Protein AF-A0A5J4PN89-F1 (afdb_monomer_lite)

Sequence (66 aa):
MLKILFFYIVMAVGLVFTAQAAEETRLLRFPATNGNEIVFTYAGDLYKVSVNGGEAIRLTSHVGNE

Radius of gyration: 21.68 Å; chains: 1; bounding box: 27×63×26 Å

Structure (mmCIF, N/CA/C/O backbone):
data_AF-A0A5J4PN89-F1
#
_entry.id   AF-A0A5J4PN89-F1
#
loop_
_atom_site.group_PDB
_atom_site.id
_atom_site.type_symbol
_atom_site.label_atom_id
_atom_site.label_alt_id
_atom_site.label_comp_id
_atom_site.label_asym_id
_atom_site.label_entity_id
_atom_site.label_seq_id
_atom_site.pdbx_PDB_ins_code
_atom_site.Cartn_x
_atom_site.Cartn_y
_atom_site.Cartn_z
_atom_site.occupancy
_atom_site.B_iso_or_equiv
_atom_site.auth_seq_id
_atom_site.auth_comp_id
_atom_site.auth_asym_id
_atom_site.auth_atom_id
_atom_site.pdbx_PDB_model_num
ATOM 1 N N . MET A 1 1 ? 6.626 52.456 5.427 1.00 72.88 1 MET A N 1
ATOM 2 C CA . MET A 1 1 ? 7.629 51.372 5.307 1.00 72.88 1 MET A CA 1
ATOM 3 C C . MET A 1 1 ? 7.214 50.122 6.086 1.00 72.88 1 MET A C 1
ATOM 5 O O . MET A 1 1 ? 7.095 49.075 5.469 1.00 72.88 1 MET A O 1
ATOM 9 N N . LEU A 1 2 ? 6.864 50.223 7.377 1.00 77.31 2 LEU A N 1
ATOM 10 C CA . LEU A 1 2 ? 6.457 49.066 8.201 1.00 77.31 2 LEU A CA 1
ATOM 11 C C . LEU A 1 2 ? 5.247 48.270 7.659 1.00 77.31 2 LEU A C 1
ATOM 13 O O . LEU A 1 2 ? 5.246 47.048 7.698 1.00 77.31 2 LEU A O 1
ATOM 17 N N . LYS A 1 3 ? 4.246 48.949 7.084 1.00 77.75 3 LYS A N 1
ATOM 18 C CA . LYS A 1 3 ? 3.048 48.310 6.497 1.00 77.75 3 LYS A CA 1
ATOM 19 C C . LYS A 1 3 ? 3.355 47.456 5.260 1.00 77.75 3 LYS A C 1
ATOM 21 O O . LYS A 1 3 ? 2.721 46.434 5.046 1.00 77.75 3 LYS A O 1
ATOM 26 N N . ILE A 1 4 ? 4.343 47.879 4.471 1.00 83.12 4 ILE A N 1
ATOM 27 C CA . ILE A 1 4 ? 4.809 47.155 3.282 1.00 83.12 4 ILE A CA 1
ATOM 28 C C . ILE A 1 4 ? 5.576 45.903 3.716 1.00 83.12 4 ILE A C 1
ATOM 30 O O . ILE A 1 4 ? 5.329 44.824 3.195 1.00 83.12 4 ILE A O 1
ATOM 34 N N . LEU A 1 5 ? 6.433 46.026 4.735 1.00 84.81 5 LEU A N 1
ATOM 35 C CA . LEU A 1 5 ? 7.133 44.880 5.315 1.00 84.81 5 LEU A CA 1
ATOM 36 C C . LEU A 1 5 ? 6.150 43.857 5.906 1.00 84.81 5 LEU A C 1
ATOM 38 O O . LEU A 1 5 ? 6.296 42.664 5.673 1.00 84.81 5 LEU A O 1
ATOM 42 N N . PHE A 1 6 ? 5.111 44.326 6.603 1.00 87.25 6 PHE A N 1
ATOM 43 C CA . PHE A 1 6 ? 4.054 43.464 7.133 1.00 87.25 6 PHE A CA 1
ATOM 44 C C . PHE A 1 6 ? 3.303 42.717 6.022 1.00 87.25 6 PHE A C 1
ATOM 46 O O . PHE A 1 6 ? 3.078 41.517 6.134 1.00 87.25 6 PHE A O 1
ATOM 53 N N . PHE A 1 7 ? 2.979 43.400 4.921 1.00 86.12 7 PHE A N 1
ATOM 54 C CA .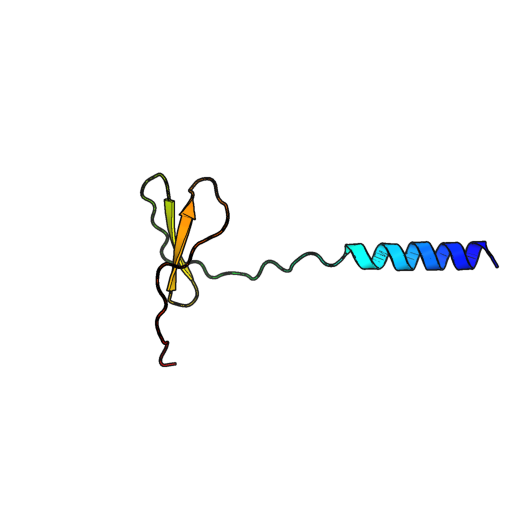 PHE A 1 7 ? 2.340 42.777 3.762 1.00 86.12 7 PHE A CA 1
ATOM 55 C C . PHE A 1 7 ? 3.208 41.666 3.151 1.00 86.12 7 PHE A C 1
ATOM 57 O O . PHE A 1 7 ? 2.711 40.569 2.903 1.00 86.12 7 PHE A O 1
ATOM 64 N N . TYR A 1 8 ? 4.514 41.904 2.989 1.00 86.25 8 TYR A N 1
ATOM 65 C CA . TYR A 1 8 ? 5.439 40.883 2.490 1.00 86.25 8 TYR A CA 1
ATOM 66 C C . TYR A 1 8 ? 5.603 39.698 3.451 1.00 86.25 8 TYR A C 1
ATOM 68 O O . TYR A 1 8 ? 5.697 38.562 2.993 1.00 86.25 8 TYR A O 1
ATOM 76 N N . ILE A 1 9 ? 5.574 39.929 4.768 1.00 86.19 9 ILE A N 1
ATOM 77 C CA . ILE A 1 9 ? 5.619 38.854 5.772 1.00 86.19 9 ILE A CA 1
ATOM 78 C C . ILE A 1 9 ? 4.360 37.982 5.690 1.00 86.19 9 ILE A C 1
ATOM 80 O O . ILE A 1 9 ? 4.468 36.759 5.648 1.00 86.19 9 ILE A O 1
ATOM 84 N N . VAL A 1 10 ? 3.170 38.587 5.612 1.00 85.06 10 VAL A N 1
ATOM 85 C CA . VAL A 1 10 ? 1.906 37.838 5.488 1.00 85.06 10 VAL A CA 1
ATOM 86 C C . VAL A 1 10 ? 1.874 37.027 4.190 1.00 85.06 10 VAL A C 1
ATOM 88 O O . VAL A 1 10 ? 1.485 35.859 4.202 1.00 85.06 10 VAL A O 1
ATOM 91 N N . MET A 1 11 ? 2.341 37.609 3.082 1.00 82.19 11 MET A N 1
ATOM 92 C CA . MET A 1 11 ? 2.410 36.920 1.793 1.00 82.19 11 MET A CA 1
ATOM 93 C C . MET A 1 11 ? 3.395 35.737 1.817 1.00 82.19 11 MET A C 1
ATOM 95 O O . MET A 1 11 ? 3.084 34.672 1.288 1.00 82.19 11 MET A O 1
ATOM 99 N N . ALA A 1 12 ? 4.551 35.895 2.470 1.00 78.56 12 ALA A N 1
ATOM 100 C CA . ALA A 1 12 ? 5.544 34.831 2.612 1.00 78.56 12 ALA A CA 1
ATOM 101 C C . ALA A 1 12 ? 5.032 33.661 3.468 1.00 78.56 12 ALA A C 1
ATOM 103 O O . ALA A 1 12 ? 5.261 32.504 3.122 1.00 78.56 12 ALA A O 1
ATOM 104 N N . VAL A 1 13 ? 4.296 33.943 4.549 1.00 77.12 13 VAL A N 1
ATOM 105 C CA . VAL A 1 13 ? 3.703 32.904 5.410 1.00 77.12 13 VAL A CA 1
ATOM 106 C C . VAL A 1 13 ? 2.607 32.123 4.676 1.00 77.12 13 VAL A C 1
ATOM 108 O O . VAL A 1 13 ? 2.531 30.905 4.820 1.00 77.12 13 VAL A O 1
ATOM 111 N N . GLY A 1 14 ? 1.796 32.785 3.844 1.00 73.75 14 GLY A N 1
ATOM 112 C CA . GLY A 1 14 ? 0.718 32.131 3.090 1.00 73.75 14 GLY A CA 1
ATOM 113 C C . GLY A 1 14 ? 1.190 31.078 2.076 1.00 73.75 14 GLY A C 1
ATOM 114 O O . GLY A 1 14 ? 0.483 30.102 1.839 1.00 73.75 14 GLY A O 1
ATOM 115 N N . LEU A 1 15 ? 2.395 31.227 1.514 1.00 68.19 15 LEU A N 1
ATOM 116 C CA . LEU A 1 15 ? 2.937 30.301 0.506 1.00 68.19 15 LEU A CA 1
ATOM 117 C C . LEU A 1 15 ? 3.319 28.928 1.083 1.00 68.19 15 LEU A C 1
ATOM 119 O O . LEU A 1 15 ? 3.251 27.926 0.372 1.00 68.19 15 LEU A O 1
ATOM 123 N N . VAL A 1 16 ? 3.671 28.858 2.371 1.00 68.94 16 VAL A N 1
ATOM 124 C CA . VAL A 1 16 ? 4.164 27.627 3.018 1.00 68.94 16 VAL A CA 1
ATOM 125 C C . VAL A 1 16 ? 3.045 26.592 3.226 1.00 68.94 16 VAL A C 1
ATOM 127 O O . VAL A 1 16 ? 3.311 25.396 3.284 1.00 68.94 16 VAL A O 1
ATOM 130 N N . PHE A 1 17 ? 1.779 27.020 3.263 1.00 64.75 17 PHE A N 1
ATOM 131 C CA . PHE A 1 17 ? 0.630 26.143 3.537 1.00 64.75 17 PHE A CA 1
ATOM 132 C C . PHE A 1 17 ? 0.102 25.368 2.320 1.00 64.75 17 PHE A C 1
ATOM 134 O O . PHE A 1 17 ? -0.839 24.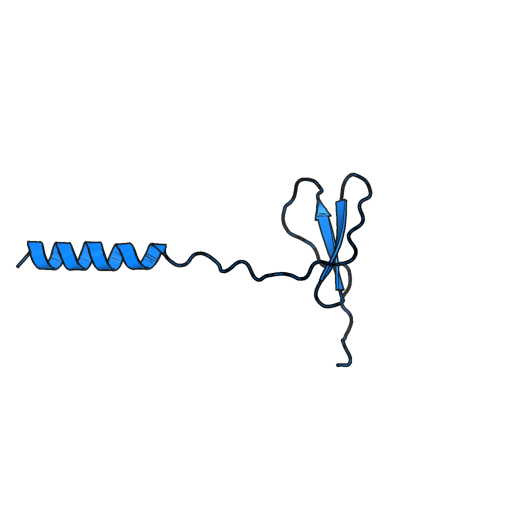593 2.460 1.00 64.75 17 PHE A O 1
ATOM 141 N N . THR A 1 18 ? 0.681 25.550 1.129 1.00 63.53 18 THR A N 1
ATOM 142 C CA . THR A 1 18 ? 0.154 24.949 -0.116 1.00 63.53 18 THR A CA 1
ATOM 143 C C . THR A 1 18 ? 0.818 23.633 -0.523 1.00 63.53 18 THR A C 1
ATOM 145 O O . THR A 1 18 ? 0.449 23.050 -1.541 1.00 63.53 18 THR A O 1
ATOM 148 N N . ALA A 1 19 ? 1.752 23.111 0.278 1.00 61.03 19 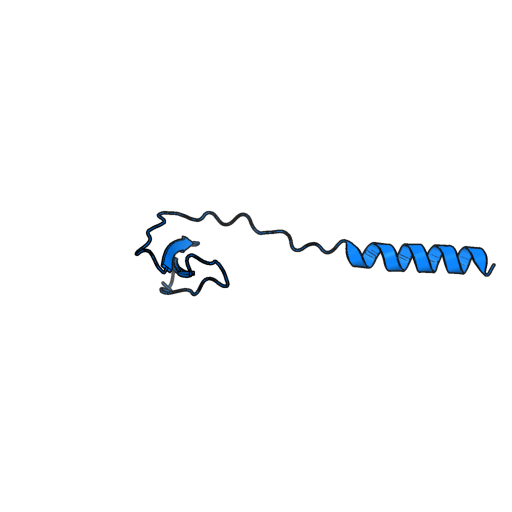ALA A N 1
ATOM 149 C CA . ALA A 1 19 ? 2.346 21.793 0.061 1.00 61.03 19 ALA A CA 1
ATOM 150 C C . ALA A 1 19 ? 1.389 20.677 0.522 1.00 61.03 19 ALA A C 1
ATOM 152 O O . ALA A 1 19 ? 1.633 19.982 1.507 1.00 61.03 19 ALA A O 1
ATOM 153 N N . GLN A 1 20 ? 0.267 20.523 -0.178 1.00 63.16 20 GLN A N 1
ATOM 154 C CA . GLN A 1 20 ? -0.603 19.367 -0.015 1.00 63.16 20 GLN A CA 1
ATOM 155 C C . GLN A 1 20 ? 0.062 18.186 -0.730 1.00 63.16 20 GLN A C 1
ATOM 157 O O . GLN A 1 20 ? 0.416 18.295 -1.904 1.00 63.16 20 GLN A O 1
ATOM 162 N N . ALA A 1 21 ? 0.289 17.083 -0.013 1.00 64.44 21 ALA A N 1
ATOM 163 C CA . ALA A 1 21 ? 0.861 15.875 -0.593 1.00 64.44 21 ALA A CA 1
ATOM 164 C C . ALA A 1 21 ? 0.007 15.450 -1.795 1.00 64.44 21 ALA A C 1
ATOM 166 O O . ALA A 1 21 ? -1.190 15.199 -1.650 1.00 64.44 21 ALA A O 1
ATOM 167 N N . ALA A 1 22 ? 0.611 15.417 -2.984 1.00 61.69 22 ALA A N 1
ATOM 168 C CA . ALA A 1 22 ? -0.033 14.848 -4.153 1.00 61.69 22 ALA A CA 1
ATOM 169 C C . ALA A 1 22 ? -0.266 13.366 -3.855 1.00 61.69 22 ALA A C 1
ATOM 171 O O . ALA A 1 22 ? 0.687 12.602 -3.699 1.00 61.69 22 ALA A O 1
ATOM 172 N N . GLU A 1 23 ? -1.528 12.976 -3.707 1.00 65.81 23 GLU A N 1
ATOM 173 C CA . GLU A 1 23 ? -1.873 11.573 -3.556 1.00 65.81 23 GLU A CA 1
ATOM 174 C C . GLU A 1 23 ? -1.551 10.897 -4.893 1.00 65.81 23 GLU A C 1
ATOM 176 O O . GLU A 1 23 ? -2.224 11.122 -5.902 1.00 65.81 23 GLU A O 1
ATOM 181 N N . GLU A 1 24 ? -0.448 10.147 -4.940 1.00 69.06 24 GLU A N 1
ATOM 182 C CA . GLU A 1 24 ? -0.111 9.368 -6.126 1.00 69.06 24 GLU A CA 1
ATOM 183 C C . GLU A 1 24 ? -1.307 8.486 -6.477 1.00 69.06 24 GLU A C 1
ATOM 185 O O . GLU A 1 24 ? -1.821 7.745 -5.635 1.00 69.06 24 GLU A O 1
ATOM 190 N N . THR A 1 25 ? -1.758 8.555 -7.730 1.00 72.06 25 THR A N 1
ATOM 191 C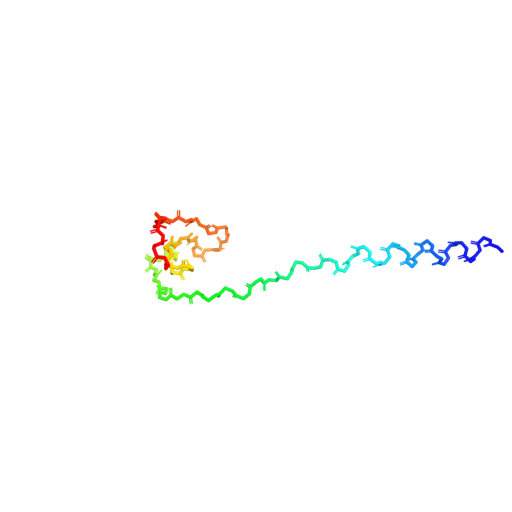 CA . THR A 1 25 ? -2.825 7.676 -8.205 1.00 72.06 25 THR A CA 1
ATOM 192 C C . THR A 1 25 ? -2.287 6.251 -8.251 1.00 72.06 25 THR A C 1
ATOM 194 O O . THR A 1 25 ? -1.653 5.830 -9.219 1.00 72.06 25 THR A O 1
ATOM 197 N N . ARG A 1 26 ? -2.510 5.494 -7.176 1.00 79.12 26 ARG A N 1
ATOM 198 C CA . ARG A 1 26 ? -2.098 4.094 -7.097 1.00 79.12 26 ARG A CA 1
ATOM 199 C C . ARG A 1 26 ? -3.086 3.243 -7.879 1.00 79.12 26 ARG A C 1
ATOM 201 O O . ARG A 1 26 ? -4.275 3.211 -7.569 1.00 79.12 26 ARG A O 1
ATOM 208 N N . LEU A 1 27 ? -2.590 2.507 -8.871 1.00 84.44 27 LEU A N 1
ATOM 209 C CA . LEU A 1 27 ? -3.400 1.524 -9.586 1.00 84.44 27 LEU A CA 1
ATOM 210 C C . LEU A 1 27 ? -3.530 0.248 -8.743 1.00 84.44 27 LEU A C 1
ATOM 212 O O . LEU A 1 27 ? -2.792 -0.721 -8.933 1.00 84.44 27 LEU A O 1
ATOM 216 N N . LEU A 1 28 ? -4.450 0.272 -7.782 1.00 90.69 28 LEU A N 1
ATOM 217 C CA . LEU A 1 28 ? -4.753 -0.864 -6.914 1.00 90.69 28 LEU A CA 1
ATOM 218 C C . LEU A 1 28 ? -5.556 -1.906 -7.696 1.00 90.69 28 LEU A C 1
ATOM 220 O O . LEU A 1 28 ? -6.573 -1.579 -8.311 1.00 90.69 28 LEU A O 1
ATOM 224 N N . ARG A 1 29 ? -5.103 -3.163 -7.698 1.00 93.12 29 ARG A N 1
ATOM 225 C CA . ARG A 1 29 ? -5.733 -4.237 -8.484 1.00 93.12 29 ARG A CA 1
ATOM 226 C C . ARG A 1 29 ? -6.004 -5.476 -7.644 1.00 93.12 29 ARG A C 1
ATOM 228 O O . ARG A 1 29 ? -5.299 -5.743 -6.678 1.00 93.12 29 ARG A O 1
ATOM 235 N N . PHE A 1 30 ? -7.010 -6.240 -8.065 1.00 95.75 30 PHE A N 1
ATOM 236 C CA . PHE A 1 30 ? -7.365 -7.548 -7.502 1.00 95.75 30 PHE A CA 1
ATOM 237 C C . PHE A 1 30 ? -7.571 -7.542 -5.972 1.00 95.75 30 PHE A C 1
ATOM 239 O O . PHE A 1 30 ? -6.902 -8.299 -5.270 1.00 95.75 30 PHE A O 1
ATOM 246 N N . PRO A 1 31 ? -8.453 -6.678 -5.427 1.00 96.44 31 PRO A N 1
ATOM 247 C CA . PRO A 1 31 ? -8.704 -6.664 -3.994 1.00 96.44 31 PRO A CA 1
ATOM 248 C C . PRO A 1 31 ? -9.437 -7.934 -3.537 1.00 96.44 31 PRO A C 1
ATOM 250 O O . PRO A 1 31 ? -10.339 -8.426 -4.216 1.00 96.44 31 PRO A O 1
ATOM 253 N N . ALA A 1 32 ? -9.089 -8.416 -2.348 1.00 97.94 32 ALA A N 1
ATOM 254 C CA . ALA A 1 32 ? -9.785 -9.468 -1.615 1.00 97.94 32 ALA A CA 1
ATOM 255 C C . ALA A 1 32 ? -9.819 -9.125 -0.118 1.00 97.94 32 ALA A C 1
ATOM 257 O O . ALA A 1 32 ? -8.965 -8.391 0.375 1.00 97.94 32 ALA A O 1
ATOM 258 N N . THR A 1 33 ? -10.789 -9.654 0.627 1.00 97.62 33 THR A N 1
ATOM 259 C CA . THR A 1 33 ? -10.884 -9.446 2.079 1.00 97.62 33 THR A CA 1
ATOM 260 C C . THR A 1 33 ? -11.331 -10.711 2.797 1.00 97.62 33 THR A C 1
ATOM 262 O O . THR A 1 33 ? -12.079 -11.515 2.242 1.00 97.62 33 THR A O 1
ATOM 265 N N . ASN A 1 34 ? -10.880 -10.871 4.041 1.00 96.81 34 ASN A N 1
ATOM 266 C CA . ASN A 1 34 ? -11.353 -11.900 4.970 1.00 96.81 34 ASN A CA 1
ATOM 267 C C . ASN A 1 34 ? -12.317 -11.349 6.044 1.00 96.81 34 ASN A C 1
ATOM 269 O O . ASN A 1 34 ? -12.670 -12.080 6.962 1.00 96.81 34 ASN A O 1
ATOM 273 N N . GLY A 1 35 ? -12.718 -10.073 5.956 1.00 97.12 35 GLY A N 1
ATOM 274 C CA . GLY A 1 35 ? -13.548 -9.384 6.953 1.00 97.12 35 GLY A CA 1
ATOM 275 C C . GLY A 1 35 ? -12.768 -8.554 7.983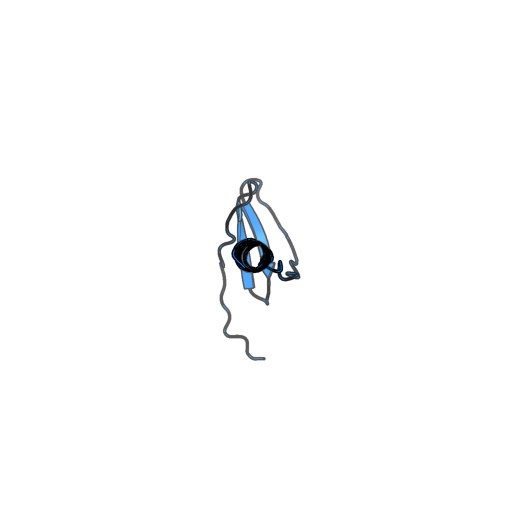 1.00 97.12 35 GLY A C 1
ATOM 276 O O . GLY A 1 35 ? -13.351 -7.671 8.606 1.00 97.12 35 GLY A O 1
ATOM 277 N N . ASN A 1 36 ? -11.456 -8.768 8.122 1.00 97.75 36 ASN A N 1
ATOM 278 C CA . ASN A 1 36 ? -10.581 -8.020 9.037 1.00 97.75 36 ASN A CA 1
ATOM 279 C C . ASN A 1 36 ? -9.466 -7.263 8.302 1.00 97.75 36 ASN A C 1
ATOM 281 O O . ASN A 1 36 ? -9.075 -6.169 8.710 1.00 97.75 36 ASN A O 1
ATOM 285 N N . GLU A 1 37 ? -8.968 -7.826 7.205 1.00 98.19 37 GLU A N 1
ATOM 286 C CA . GLU A 1 37 ? -7.916 -7.253 6.369 1.00 98.19 37 GLU A CA 1
ATOM 287 C C . GLU A 1 37 ? -8.365 -7.215 4.901 1.00 98.19 37 GLU A C 1
ATOM 289 O O . GLU A 1 37 ? -9.179 -8.030 4.451 1.00 98.19 37 GLU A O 1
ATOM 294 N N . ILE A 1 38 ? -7.815 -6.269 4.147 1.00 98.06 38 ILE A N 1
ATOM 295 C CA . ILE A 1 38 ? -7.917 -6.160 2.693 1.00 98.06 38 ILE A CA 1
ATOM 296 C C . ILE A 1 38 ? -6.533 -6.465 2.125 1.00 98.06 38 ILE A C 1
ATOM 298 O O . ILE A 1 38 ? -5.551 -5.849 2.537 1.00 98.06 38 ILE A O 1
ATOM 302 N N . VAL A 1 39 ? -6.461 -7.388 1.172 1.00 97.56 39 VAL A N 1
ATOM 303 C CA . VAL A 1 39 ? -5.260 -7.704 0.392 1.00 97.56 39 VAL A CA 1
ATOM 304 C C . VAL A 1 39 ? -5.469 -7.217 -1.036 1.00 97.56 39 VAL A C 1
ATOM 306 O O . VAL A 1 39 ? -6.545 -7.407 -1.597 1.00 97.56 39 VAL A O 1
ATOM 309 N N . PHE A 1 40 ? -4.462 -6.589 -1.633 1.00 96.38 40 PHE A N 1
ATOM 310 C CA . PHE A 1 40 ? -4.513 -6.090 -3.009 1.00 96.38 40 PHE A CA 1
ATOM 311 C C . PHE A 1 40 ? -3.123 -6.108 -3.652 1.00 96.38 40 PHE A C 1
ATOM 313 O O . PHE A 1 40 ? -2.109 -6.246 -2.970 1.00 96.38 40 PHE A O 1
ATOM 320 N N . THR A 1 41 ? -3.073 -5.954 -4.974 1.00 95.19 41 THR A N 1
ATOM 321 C CA . THR A 1 41 ? -1.825 -5.830 -5.737 1.00 95.19 41 THR A CA 1
ATOM 322 C C . THR A 1 41 ? -1.518 -4.365 -6.043 1.00 95.19 41 THR A C 1
ATOM 324 O O . THR A 1 41 ? -2.390 -3.638 -6.530 1.00 95.19 41 THR A O 1
ATOM 327 N N . TYR A 1 42 ? -0.270 -3.951 -5.828 1.00 92.12 42 TYR A N 1
ATOM 328 C CA . TYR A 1 42 ? 0.270 -2.648 -6.220 1.00 92.12 42 TYR A CA 1
ATOM 329 C C . TYR A 1 42 ? 1.706 -2.817 -6.725 1.00 92.12 42 TYR A C 1
ATOM 331 O O . TYR A 1 42 ? 2.498 -3.514 -6.104 1.00 92.12 42 TYR A O 1
ATOM 339 N N . ALA A 1 43 ? 2.028 -2.212 -7.874 1.00 90.00 43 ALA A N 1
ATOM 340 C CA . ALA A 1 43 ? 3.354 -2.301 -8.502 1.00 90.00 43 ALA A CA 1
ATOM 341 C C . ALA A 1 43 ? 3.907 -3.742 -8.659 1.00 90.00 43 ALA A C 1
ATOM 343 O O . ALA A 1 43 ? 5.109 -3.954 -8.630 1.00 90.00 43 ALA A O 1
ATOM 344 N N . GLY A 1 44 ? 3.024 -4.736 -8.830 1.00 89.81 44 GLY A N 1
ATOM 345 C CA . GLY A 1 44 ? 3.402 -6.150 -8.978 1.00 89.81 44 GLY A CA 1
ATOM 346 C C . GLY A 1 44 ? 3.540 -6.925 -7.663 1.00 89.81 44 GLY A C 1
ATOM 347 O O . GLY A 1 44 ? 3.621 -8.149 -7.703 1.00 89.81 44 GLY A O 1
ATOM 348 N N . ASP A 1 45 ? 3.476 -6.249 -6.517 1.00 92.38 45 ASP A N 1
ATOM 349 C CA . ASP A 1 45 ? 3.564 -6.860 -5.193 1.00 92.38 45 ASP A CA 1
ATOM 350 C C . ASP A 1 45 ? 2.206 -6.909 -4.483 1.00 92.38 45 ASP A C 1
ATOM 352 O O . ASP A 1 45 ? 1.310 -6.093 -4.728 1.00 92.38 45 ASP A O 1
ATOM 356 N N . LEU A 1 46 ? 2.064 -7.861 -3.560 1.00 94.94 46 LEU A N 1
ATOM 357 C CA . LEU A 1 46 ? 0.926 -7.944 -2.653 1.00 94.94 46 LEU A CA 1
ATOM 358 C C . LEU A 1 46 ? 1.121 -7.019 -1.457 1.00 94.94 46 LEU A C 1
ATOM 360 O O . LEU A 1 46 ? 2.185 -6.979 -0.836 1.00 94.94 46 LEU A O 1
ATOM 364 N N . TYR A 1 47 ? 0.044 -6.340 -1.093 1.00 96.50 47 TYR A N 1
ATOM 365 C CA . TYR A 1 47 ? -0.060 -5.485 0.080 1.00 96.50 47 TYR A CA 1
ATOM 366 C C . TYR A 1 47 ? -1.272 -5.889 0.906 1.00 96.50 47 TYR A C 1
ATOM 368 O O . TYR A 1 47 ? -2.249 -6.413 0.365 1.00 96.50 47 TYR A O 1
ATOM 376 N N . LYS A 1 48 ? -1.223 -5.604 2.208 1.00 97.50 48 LYS A N 1
ATOM 377 C CA . LYS A 1 48 ? -2.371 -5.737 3.104 1.00 97.50 48 LYS A CA 1
ATOM 378 C C . LYS A 1 48 ? -2.603 -4.499 3.954 1.00 97.50 48 LYS A C 1
ATOM 380 O O . LYS A 1 48 ? -1.654 -3.818 4.327 1.00 97.50 48 LYS A O 1
ATOM 385 N N . VAL A 1 49 ? -3.855 -4.246 4.308 1.00 97.88 49 VAL A N 1
ATOM 386 C CA . VAL A 1 49 ? -4.271 -3.174 5.223 1.00 97.88 49 VAL A CA 1
AT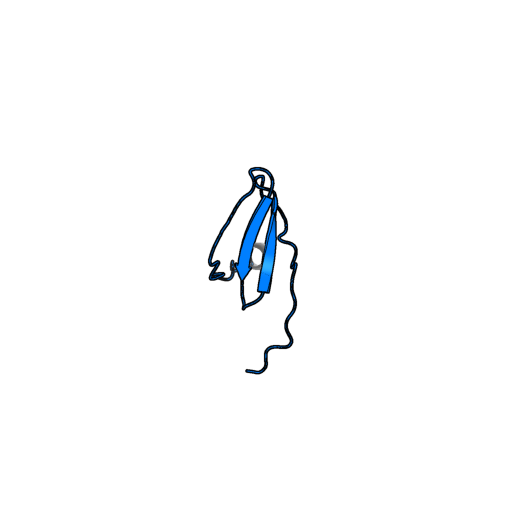OM 387 C C . VAL A 1 49 ? -5.476 -3.638 6.043 1.00 97.88 49 VAL A C 1
ATOM 389 O O . VAL A 1 49 ? -6.219 -4.515 5.608 1.00 97.88 49 VAL A O 1
ATOM 392 N N . SER A 1 50 ? -5.682 -3.076 7.233 1.00 98.25 50 SER A N 1
ATOM 393 C CA . SER A 1 50 ? -6.905 -3.310 8.014 1.00 98.25 50 SER A CA 1
ATOM 394 C C . SER A 1 50 ? -8.143 -2.806 7.264 1.00 98.25 50 SER A C 1
ATOM 396 O O . SER A 1 50 ? -8.080 -1.788 6.573 1.00 98.25 50 SER A O 1
ATOM 398 N N . VAL A 1 51 ? -9.295 -3.462 7.445 1.00 97.44 51 VAL A N 1
ATOM 399 C CA . VAL A 1 51 ? -10.590 -2.964 6.925 1.00 97.44 51 VAL A CA 1
ATOM 400 C C . VAL A 1 51 ? -10.976 -1.599 7.499 1.00 97.44 51 VAL A C 1
ATOM 402 O O . VAL A 1 51 ? -11.728 -0.861 6.872 1.00 97.44 51 VAL A O 1
ATOM 405 N N . ASN A 1 52 ? -10.425 -1.234 8.660 1.00 97.75 52 ASN A N 1
ATOM 406 C CA . ASN A 1 52 ? -10.608 0.087 9.266 1.00 97.75 52 ASN A CA 1
ATOM 407 C C . ASN A 1 52 ? -9.651 1.149 8.685 1.00 97.75 52 ASN A C 1
ATOM 409 O O . ASN A 1 52 ? -9.612 2.275 9.177 1.00 97.75 52 ASN A O 1
ATOM 413 N N . GLY A 1 53 ? -8.866 0.800 7.660 1.00 93.38 53 GLY A N 1
ATOM 414 C CA . GLY A 1 53 ? -7.846 1.655 7.062 1.00 93.38 53 GLY A CA 1
ATOM 415 C C . GLY A 1 53 ? -6.518 1.640 7.823 1.00 93.38 53 GLY A C 1
ATOM 416 O O . GLY A 1 53 ? -6.272 0.790 8.681 1.00 93.38 53 GLY A O 1
ATOM 417 N N . GLY A 1 54 ? -5.644 2.586 7.480 1.00 94.25 54 GLY A N 1
ATOM 418 C CA . GLY A 1 54 ? -4.295 2.711 8.031 1.00 94.25 54 GLY A CA 1
ATOM 419 C C . GLY A 1 54 ? -3.206 2.490 6.984 1.00 94.25 54 GLY A C 1
ATOM 420 O O . GLY A 1 54 ? -3.451 2.564 5.780 1.00 94.25 54 GLY A O 1
ATOM 421 N N . GLU A 1 55 ? -1.989 2.240 7.456 1.00 94.75 55 GLU A N 1
ATOM 422 C CA . GLU A 1 55 ? -0.829 2.009 6.597 1.00 94.75 55 GLU A CA 1
ATOM 423 C C . GLU A 1 55 ? -0.871 0.606 5.975 1.00 94.75 55 GLU A C 1
ATOM 425 O O . GLU A 1 55 ? -1.081 -0.395 6.665 1.00 94.75 55 GLU A O 1
ATOM 430 N N . ALA A 1 56 ? -0.669 0.531 4.658 1.00 95.38 56 ALA A N 1
ATOM 431 C CA . ALA A 1 56 ? -0.592 -0.736 3.947 1.00 95.38 56 ALA A CA 1
ATOM 432 C C . ALA A 1 56 ? 0.809 -1.350 4.073 1.00 95.38 56 ALA A C 1
ATOM 434 O O . ALA A 1 56 ? 1.815 -0.712 3.771 1.00 95.38 56 ALA A O 1
ATOM 435 N N . ILE A 1 57 ? 0.867 -2.623 4.449 1.00 95.62 57 ILE A N 1
ATOM 436 C CA . ILE A 1 57 ? 2.105 -3.379 4.637 1.00 95.62 57 ILE A CA 1
ATOM 437 C C . ILE A 1 57 ? 2.347 -4.252 3.408 1.00 95.62 57 ILE A C 1
ATOM 439 O O . ILE A 1 57 ? 1.466 -5.010 2.994 1.00 95.62 57 ILE A O 1
ATOM 443 N N . ARG A 1 58 ? 3.553 -4.178 2.840 1.00 95.38 58 ARG A N 1
ATOM 444 C CA . ARG A 1 58 ? 3.964 -5.027 1.717 1.00 95.38 58 ARG A CA 1
ATOM 445 C C . ARG A 1 58 ? 4.216 -6.465 2.187 1.00 95.38 58 ARG A C 1
ATOM 447 O O . ARG A 1 58 ? 4.965 -6.680 3.137 1.00 95.38 58 ARG A O 1
ATOM 454 N N . LEU A 1 59 ? 3.610 -7.438 1.511 1.00 95.00 59 LEU A N 1
ATOM 455 C CA . LEU A 1 59 ? 3.713 -8.870 1.819 1.00 95.00 59 LEU A CA 1
ATOM 456 C C . LEU A 1 59 ? 4.707 -9.614 0.930 1.00 95.00 59 LEU A C 1
ATOM 458 O O . LEU A 1 59 ? 5.321 -10.578 1.379 1.00 95.00 59 LEU A O 1
ATOM 462 N N . THR A 1 60 ? 4.863 -9.187 -0.321 1.00 92.62 60 THR A N 1
ATOM 463 C CA . THR A 1 60 ? 5.815 -9.783 -1.263 1.00 92.62 60 THR A CA 1
ATOM 464 C C . THR A 1 60 ? 6.793 -8.736 -1.754 1.00 92.62 60 THR A C 1
ATOM 466 O O . THR A 1 60 ? 6.483 -7.553 -1.801 1.00 92.62 60 THR A O 1
ATOM 469 N N . SER A 1 61 ? 7.984 -9.173 -2.127 1.00 83.88 61 SER A N 1
ATOM 470 C CA . SER A 1 61 ? 8.891 -8.370 -2.933 1.00 83.88 61 SER A CA 1
ATOM 471 C C . SER A 1 61 ? 9.523 -9.301 -3.942 1.00 83.88 61 SER A C 1
ATOM 473 O O . SER A 1 61 ? 10.296 -10.186 -3.559 1.00 83.88 61 SER A O 1
ATOM 475 N N . HIS A 1 62 ? 9.167 -9.144 -5.206 1.00 71.00 62 HIS A N 1
ATOM 476 C CA . HIS A 1 62 ? 9.872 -9.839 -6.269 1.00 71.00 62 HIS A CA 1
ATOM 477 C C . HIS A 1 62 ? 11.002 -8.955 -6.806 1.00 71.00 62 HIS A C 1
ATOM 479 O O . HIS A 1 62 ? 10.834 -7.746 -6.946 1.00 71.00 62 HIS A O 1
ATOM 485 N N . VAL A 1 63 ? 12.156 -9.548 -7.126 1.00 68.38 63 VAL A N 1
ATOM 486 C CA . VAL A 1 63 ? 13.110 -8.884 -8.023 1.00 68.38 63 VAL A CA 1
ATOM 487 C C . VAL A 1 63 ? 12.456 -8.918 -9.396 1.00 68.38 63 VAL A C 1
ATOM 489 O O . VAL A 1 63 ? 12.459 -9.954 -10.054 1.00 68.38 63 VAL A O 1
ATOM 492 N N . GLY A 1 64 ? 11.801 -7.826 -9.783 1.00 58.97 64 GLY A N 1
ATOM 493 C CA . GLY A 1 64 ? 11.263 -7.694 -11.129 1.00 58.97 64 GLY A CA 1
ATOM 494 C C . GLY A 1 64 ? 12.408 -7.804 -12.128 1.00 58.97 64 GLY A C 1
ATOM 495 O O . GLY A 1 64 ? 13.321 -6.985 -12.106 1.00 58.97 64 GLY A O 1
ATOM 496 N N . ASN A 1 65 ? 12.384 -8.831 -12.974 1.00 56.31 65 ASN A N 1
ATOM 497 C CA . ASN A 1 65 ? 13.115 -8.777 -14.232 1.00 56.31 65 ASN A CA 1
ATOM 498 C C . ASN A 1 65 ? 12.207 -7.997 -15.189 1.00 56.31 65 ASN A C 1
ATOM 500 O O . ASN A 1 65 ? 11.267 -8.574 -15.738 1.00 56.31 65 ASN A O 1
ATOM 504 N N . GLU A 1 66 ? 12.409 -6.682 -15.257 1.00 60.53 66 GLU A N 1
ATOM 505 C CA . GLU A 1 66 ? 11.831 -5.825 -16.302 1.00 60.53 66 GLU A CA 1
ATOM 506 C C . GLU A 1 66 ? 12.501 -6.092 -17.655 1.00 60.53 66 GLU A C 1
ATOM 508 O O . GLU A 1 66 ? 13.737 -6.311 -17.674 1.00 60.53 66 GLU A O 1
#

pLDDT: mean 84.44, std 12.97, range [56.31, 98.25]

Organism: NCBI:txid433724

Secondary structure (DSSP, 8-state):
-HHHHHHHHHHHHHHHTT----------EEEEE-SSEEEEEETTEEEEEETT--PPEE--------

Foldseek 3Di:
DVVVVVVVVVVVVVVVPPPDPDPPPWPWADWDDPQFKIWTDTPNWIWIAGPVGDDIHTDDDDPDPD